Protein AF-A0A2S5DM74-F1 (afdb_monomer_lite)

Secondary structure (DSSP, 8-state):
--HHHHHHHHHHHHHHHHHHHHHHHHHHHHHHHHHHHHHHHHHHHHHHHHHHHHHHHHHHHHHHHHHHHH-TT-GGGSHHHHHHHHHHHHHHHHHHTTEEEETTTTEEEE-

Structure (mmCIF, N/CA/C/O backbone):
data_AF-A0A2S5DM74-F1
#
_entry.id   AF-A0A2S5DM74-F1
#
loop_
_atom_site.group_PDB
_atom_site.id
_atom_site.type_symbol
_atom_site.label_atom_id
_atom_site.label_alt_id
_atom_site.label_comp_id
_atom_site.label_asym_id
_atom_site.label_entity_id
_atom_site.label_seq_id
_atom_site.pdbx_PDB_ins_code
_atom_site.Cartn_x
_atom_site.Cartn_y
_atom_site.Cartn_z
_atom_site.occupancy
_atom_site.B_iso_or_equiv
_atom_site.auth_seq_id
_atom_site.auth_comp_id
_atom_site.auth_asym_id
_atom_site.auth_atom_id
_atom_site.pdbx_PDB_model_num
ATOM 1 N N . MET A 1 1 ? 33.681 12.311 -60.791 1.00 58.72 1 MET A N 1
ATOM 2 C CA . MET A 1 1 ? 33.381 11.367 -59.692 1.00 58.72 1 MET A CA 1
ATOM 3 C C . MET A 1 1 ? 33.250 9.986 -60.317 1.00 58.72 1 MET A C 1
ATOM 5 O O . MET A 1 1 ? 32.510 9.880 -61.288 1.00 58.72 1 MET A O 1
ATOM 9 N N . SER A 1 2 ? 34.029 8.990 -59.885 1.00 83.75 2 SER A N 1
ATOM 10 C CA . SER A 1 2 ? 34.041 7.665 -60.529 1.00 83.75 2 SER A CA 1
ATOM 11 C C . SER A 1 2 ? 32.872 6.799 -60.048 1.00 83.75 2 SER A C 1
ATOM 13 O O . SER A 1 2 ? 32.456 6.903 -58.895 1.00 83.75 2 SER A O 1
ATOM 15 N N . THR A 1 3 ? 32.370 5.895 -60.894 1.00 83.31 3 THR A N 1
ATOM 16 C CA . THR A 1 3 ? 31.359 4.884 -60.524 1.00 83.31 3 THR A CA 1
ATOM 17 C C . THR A 1 3 ? 31.802 4.042 -59.320 1.00 83.31 3 THR A C 1
ATOM 19 O O . THR A 1 3 ? 30.980 3.651 -58.494 1.00 83.31 3 THR A O 1
ATOM 22 N N . LEU A 1 4 ? 33.112 3.819 -59.166 1.00 82.44 4 LEU A N 1
ATOM 23 C CA . LEU A 1 4 ? 33.691 3.129 -58.008 1.00 82.44 4 LEU A CA 1
ATOM 24 C C . LEU A 1 4 ? 33.560 3.931 -56.704 1.00 82.44 4 LEU A C 1
ATOM 26 O O . LEU A 1 4 ? 33.305 3.342 -55.654 1.00 82.44 4 LEU A O 1
ATOM 30 N N . ASP A 1 5 ? 33.678 5.261 -56.763 1.00 81.00 5 ASP A N 1
ATOM 31 C CA . ASP A 1 5 ? 33.513 6.127 -55.588 1.00 81.00 5 ASP A CA 1
ATOM 32 C C . ASP A 1 5 ? 32.051 6.147 -55.127 1.00 81.00 5 ASP A C 1
ATOM 34 O O . ASP A 1 5 ? 31.770 6.110 -53.929 1.00 81.00 5 ASP A O 1
ATOM 38 N N . PHE A 1 6 ? 31.114 6.140 -56.080 1.00 80.00 6 PHE A N 1
ATOM 39 C CA . PHE A 1 6 ? 29.680 6.077 -55.802 1.00 80.00 6 PHE A CA 1
ATOM 40 C C . PHE A 1 6 ? 29.278 4.757 -55.124 1.00 80.00 6 PHE A C 1
ATOM 42 O O . PHE A 1 6 ? 28.602 4.770 -54.094 1.00 80.00 6 PHE A O 1
ATOM 49 N N . LEU A 1 7 ? 29.742 3.618 -55.652 1.00 83.38 7 LEU A N 1
ATOM 50 C CA . LEU A 1 7 ? 29.468 2.296 -55.073 1.00 83.38 7 LEU A CA 1
ATOM 51 C C . LEU A 1 7 ? 30.069 2.149 -53.668 1.00 83.38 7 LEU A C 1
ATOM 53 O O . LEU A 1 7 ? 29.412 1.635 -52.760 1.00 83.38 7 LEU A O 1
ATOM 57 N N . ARG A 1 8 ? 31.288 2.661 -53.461 1.00 82.44 8 ARG A N 1
ATOM 58 C CA . ARG A 1 8 ? 31.930 2.682 -52.142 1.00 82.44 8 ARG A CA 1
ATOM 59 C C . ARG A 1 8 ? 31.157 3.564 -51.155 1.00 82.44 8 ARG A C 1
ATOM 61 O O . ARG A 1 8 ? 30.939 3.150 -50.019 1.00 82.44 8 ARG A O 1
ATOM 68 N N . GLY A 1 9 ? 30.692 4.739 -51.584 1.00 78.44 9 GLY A N 1
ATOM 69 C CA . GLY A 1 9 ? 29.853 5.623 -50.769 1.00 78.44 9 GLY A CA 1
ATOM 70 C C . GLY A 1 9 ? 28.530 4.973 -50.347 1.00 78.44 9 GLY A C 1
ATOM 71 O O . GLY A 1 9 ? 28.151 5.058 -49.179 1.00 78.44 9 GLY A O 1
ATOM 72 N N . GLN A 1 10 ? 27.864 4.252 -51.257 1.00 84.31 10 GLN A N 1
ATOM 73 C CA . GLN A 1 10 ? 26.648 3.492 -50.939 1.00 84.31 10 GLN A CA 1
ATOM 74 C C . GLN A 1 10 ? 26.896 2.380 -49.914 1.00 84.31 10 GLN A C 1
ATOM 76 O O . GLN A 1 10 ? 26.123 2.246 -48.967 1.00 84.31 10 GLN A O 1
ATOM 81 N N . GLN A 1 11 ? 27.973 1.603 -50.063 1.00 81.38 11 GLN A N 1
ATOM 82 C CA . GLN A 1 11 ? 28.306 0.529 -49.119 1.00 81.38 11 GLN A CA 1
ATOM 83 C C . GLN A 1 11 ? 28.599 1.064 -47.711 1.00 81.38 11 GLN A C 1
ATOM 85 O O . GLN A 1 11 ? 28.111 0.510 -46.727 1.00 81.38 11 GLN A O 1
ATOM 90 N N . VAL A 1 12 ? 29.333 2.175 -47.605 1.00 81.94 12 VAL A N 1
ATOM 91 C CA . VAL A 1 12 ? 29.609 2.840 -46.319 1.00 81.94 12 VAL A CA 1
ATOM 92 C C . VAL A 1 12 ? 28.323 3.414 -45.702 1.00 81.94 12 VAL A C 1
ATOM 94 O O . VAL A 1 12 ? 28.092 3.282 -44.496 1.00 81.94 12 VAL A O 1
ATOM 97 N N . GLY A 1 13 ? 27.435 3.988 -46.520 1.00 77.31 13 GLY A N 1
ATOM 98 C CA . GLY A 1 13 ? 26.118 4.460 -46.082 1.00 77.31 13 GLY A CA 1
ATOM 99 C C . GLY A 1 13 ? 25.219 3.330 -45.561 1.00 77.31 13 GLY A C 1
ATOM 100 O O . GLY A 1 13 ? 24.631 3.447 -44.489 1.00 77.31 13 GLY A O 1
ATOM 101 N N . ALA A 1 14 ? 25.165 2.195 -46.259 1.00 80.38 14 ALA A N 1
ATOM 102 C CA . ALA A 1 14 ? 24.381 1.032 -45.841 1.00 80.38 14 ALA A CA 1
ATOM 103 C C . ALA A 1 14 ? 24.931 0.383 -44.558 1.00 80.38 14 ALA A C 1
ATOM 105 O O . ALA A 1 14 ? 24.165 0.039 -43.652 1.00 80.38 14 ALA A O 1
ATOM 106 N N . ALA A 1 15 ? 26.257 0.264 -44.439 1.00 79.88 15 ALA A N 1
ATOM 107 C CA . ALA A 1 15 ? 26.906 -0.256 -43.238 1.00 79.88 15 ALA A CA 1
ATOM 108 C C . ALA A 1 15 ? 26.642 0.639 -42.016 1.00 79.88 15 ALA A C 1
ATOM 110 O O . ALA A 1 15 ? 26.277 0.139 -40.951 1.00 79.88 15 ALA A O 1
ATOM 111 N N . SER A 1 16 ? 26.748 1.962 -42.175 1.00 80.94 16 SER A N 1
ATOM 112 C CA . SER A 1 16 ? 26.474 2.914 -41.090 1.00 80.94 16 SER A CA 1
ATOM 113 C C . SER A 1 16 ? 24.992 2.950 -40.692 1.00 80.94 16 SER A C 1
ATOM 115 O O . SER A 1 16 ? 24.684 2.974 -39.499 1.00 80.94 16 SER A O 1
ATOM 117 N N . ALA A 1 17 ? 24.063 2.852 -41.650 1.00 82.56 17 ALA A N 1
ATOM 118 C CA . ALA A 1 17 ? 22.631 2.741 -41.369 1.00 82.56 17 ALA A CA 1
ATOM 119 C C . ALA A 1 17 ? 22.287 1.459 -40.588 1.00 82.56 17 ALA A C 1
ATOM 121 O O . ALA A 1 17 ? 21.533 1.511 -39.612 1.00 82.56 17 ALA A O 1
ATOM 122 N N . THR A 1 18 ? 22.885 0.327 -40.971 1.00 84.69 18 THR A N 1
ATOM 123 C CA . THR A 1 18 ? 22.690 -0.970 -40.301 1.00 84.69 18 THR A CA 1
ATOM 124 C C . THR A 1 18 ? 23.287 -0.960 -38.893 1.00 84.69 18 THR A C 1
ATOM 126 O O . THR A 1 18 ? 22.631 -1.382 -37.940 1.00 84.69 18 THR A O 1
ATOM 129 N N . ALA A 1 19 ? 24.489 -0.402 -38.727 1.00 83.25 19 ALA A N 1
ATOM 130 C CA . ALA A 1 19 ? 25.116 -0.227 -37.419 1.00 83.25 19 ALA A CA 1
ATOM 131 C C . ALA A 1 19 ? 24.280 0.685 -36.503 1.00 83.25 19 ALA A C 1
ATOM 133 O O . ALA A 1 19 ? 24.040 0.344 -35.345 1.00 83.25 19 ALA A O 1
ATOM 134 N N . GLY A 1 20 ? 23.760 1.799 -37.029 1.00 85.62 20 GLY A N 1
ATOM 135 C CA . GLY A 1 20 ? 22.865 2.690 -36.289 1.00 85.62 20 GLY A CA 1
ATOM 136 C C . GLY A 1 20 ? 21.541 2.023 -35.898 1.00 85.62 20 GLY A C 1
ATOM 137 O O . GLY A 1 20 ? 21.037 2.249 -34.798 1.00 85.62 20 GLY A O 1
ATOM 138 N N . ALA A 1 21 ? 20.983 1.166 -36.758 1.00 87.62 21 ALA A N 1
ATOM 139 C CA . ALA A 1 21 ? 19.802 0.367 -36.429 1.00 87.62 21 ALA A CA 1
ATOM 140 C C . ALA A 1 21 ? 20.098 -0.664 -35.327 1.00 87.62 21 ALA A C 1
ATOM 142 O O . ALA A 1 21 ? 19.328 -0.763 -34.372 1.00 87.62 21 ALA A O 1
ATOM 143 N N . GLY A 1 22 ? 21.239 -1.357 -35.403 1.00 90.62 22 GLY A N 1
ATOM 144 C CA . GLY A 1 22 ? 21.687 -2.301 -34.376 1.00 90.62 22 GLY A CA 1
ATOM 145 C C . GLY A 1 22 ? 21.908 -1.639 -33.014 1.00 90.62 22 GLY A C 1
ATOM 146 O O . GLY A 1 22 ? 21.468 -2.164 -31.993 1.00 90.62 22 GLY A O 1
ATOM 147 N N . GLN A 1 23 ? 22.506 -0.445 -32.986 1.00 92.56 23 GLN A N 1
ATOM 148 C CA . GLN A 1 23 ? 22.677 0.333 -31.754 1.00 92.56 23 GLN A CA 1
ATOM 149 C C . GLN A 1 23 ? 21.338 0.747 -31.137 1.00 92.56 23 GLN A C 1
ATOM 151 O O . GLN A 1 23 ? 21.150 0.598 -29.930 1.00 92.56 23 GLN A O 1
ATOM 156 N N . ARG A 1 24 ? 20.385 1.220 -31.951 1.00 93.44 24 ARG A N 1
ATOM 157 C CA . ARG A 1 24 ? 19.036 1.565 -31.472 1.00 93.44 24 ARG A CA 1
ATOM 158 C C . ARG A 1 24 ? 18.290 0.341 -30.948 1.00 93.44 24 ARG A C 1
ATOM 160 O O . ARG A 1 24 ? 17.683 0.426 -29.885 1.00 93.44 24 ARG A O 1
ATOM 167 N N . ALA A 1 25 ? 18.363 -0.789 -31.648 1.00 93.75 25 ALA A N 1
ATOM 168 C CA . ALA A 1 25 ? 17.755 -2.040 -31.201 1.00 93.75 25 ALA A CA 1
ATOM 169 C C . ALA A 1 25 ? 18.357 -2.514 -29.867 1.00 93.75 25 ALA A C 1
ATOM 171 O O . ALA A 1 25 ? 17.621 -2.855 -28.945 1.00 93.75 25 ALA A O 1
ATOM 172 N N . ALA A 1 26 ? 19.685 -2.457 -29.725 1.00 94.81 26 ALA A N 1
ATOM 173 C CA . ALA A 1 26 ? 20.365 -2.793 -28.477 1.00 94.81 26 ALA A CA 1
ATOM 174 C C . ALA A 1 26 ? 19.986 -1.843 -27.329 1.00 94.81 26 ALA A C 1
ATOM 176 O O . ALA A 1 2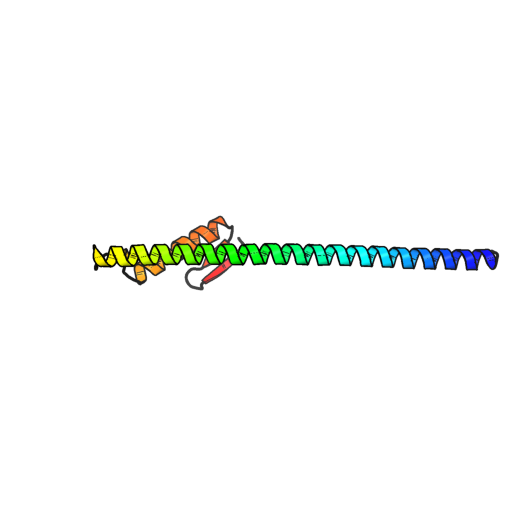6 ? 19.798 -2.297 -26.203 1.00 94.81 26 ALA A O 1
ATOM 177 N N . HIS A 1 27 ? 19.849 -0.542 -27.600 1.00 96.00 27 HIS A N 1
ATOM 178 C CA . HIS A 1 27 ? 19.393 0.432 -26.609 1.00 96.00 27 HIS A CA 1
ATOM 179 C C . HIS A 1 27 ? 17.969 0.128 -26.135 1.00 96.00 27 HIS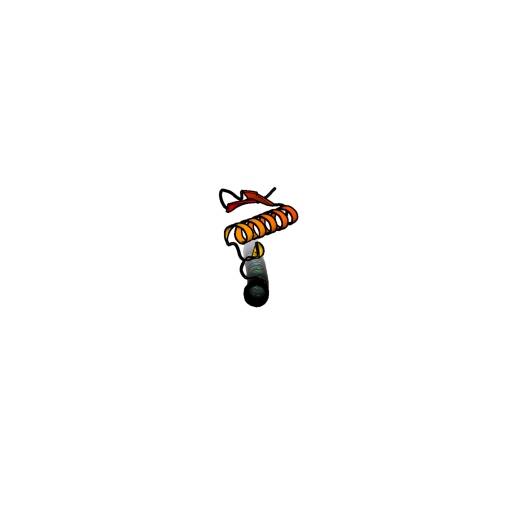 A C 1
ATOM 181 O O . HIS A 1 27 ? 17.731 0.058 -24.932 1.00 96.00 27 HIS A O 1
ATOM 187 N N . TRP A 1 28 ? 17.035 -0.101 -27.063 1.00 96.31 28 TRP A N 1
ATOM 188 C CA . TRP A 1 28 ? 15.655 -0.450 -26.722 1.00 96.31 28 TRP A CA 1
ATOM 189 C C . TRP A 1 28 ? 15.562 -1.743 -25.926 1.00 96.31 28 TRP A C 1
ATOM 191 O O . TRP A 1 28 ? 14.845 -1.771 -24.933 1.00 96.31 28 TRP A O 1
ATOM 201 N N . LYS A 1 29 ? 16.335 -2.766 -26.307 1.00 96.69 29 LYS A N 1
ATOM 202 C CA . LYS A 1 29 ? 16.405 -4.025 -25.564 1.00 96.69 29 LYS A CA 1
ATOM 203 C C . LYS A 1 29 ? 16.871 -3.809 -24.121 1.00 96.69 29 LYS A C 1
ATOM 205 O O . LYS A 1 29 ? 16.191 -4.228 -23.194 1.00 96.69 29 LYS A O 1
ATOM 210 N N . ARG A 1 30 ? 17.977 -3.086 -23.911 1.00 97.19 30 ARG A N 1
ATOM 211 C CA . ARG A 1 30 ? 18.459 -2.778 -22.550 1.00 97.19 30 ARG A CA 1
ATOM 212 C C . ARG A 1 30 ? 17.450 -1.958 -21.753 1.00 97.19 30 ARG A C 1
ATOM 214 O O . ARG A 1 30 ? 17.319 -2.136 -20.548 1.00 97.19 30 ARG A O 1
ATOM 221 N N . TYR A 1 31 ? 16.763 -1.029 -22.414 1.00 95.75 31 TYR A N 1
ATOM 222 C CA . TYR A 1 31 ? 15.749 -0.209 -21.769 1.00 95.75 31 TYR A CA 1
ATOM 223 C C . TYR A 1 31 ? 14.541 -1.045 -21.333 1.00 95.75 31 TYR A C 1
ATOM 225 O O . TYR A 1 31 ? 14.101 -0.898 -20.196 1.00 95.75 31 TYR A O 1
ATOM 233 N N . SER A 1 32 ? 14.040 -1.946 -22.186 1.00 96.81 32 SER A N 1
ATOM 234 C CA . SER A 1 32 ? 12.927 -2.834 -21.833 1.00 96.81 32 SER A CA 1
ATOM 235 C C . SER A 1 32 ? 13.305 -3.804 -20.718 1.00 96.81 32 SER A C 1
ATOM 237 O O . SER A 1 32 ? 12.553 -3.917 -19.759 1.00 96.81 32 SER A O 1
ATOM 239 N N . GLU A 1 33 ? 14.492 -4.414 -20.783 1.00 97.75 33 GLU A N 1
ATOM 240 C CA . GLU A 1 33 ? 15.019 -5.278 -19.712 1.00 97.75 33 GLU A CA 1
ATOM 241 C C . GLU A 1 33 ? 15.142 -4.505 -18.386 1.00 97.75 33 GLU A C 1
ATOM 243 O O . GLU A 1 33 ? 14.789 -4.999 -17.319 1.00 97.75 33 GLU A O 1
ATOM 248 N N . GLY A 1 34 ? 15.587 -3.245 -18.445 1.00 97.75 34 GLY A N 1
ATOM 249 C CA . GLY A 1 34 ? 15.665 -2.379 -17.270 1.00 97.75 34 GLY A CA 1
ATOM 250 C C . GLY A 1 34 ? 14.300 -1.968 -16.706 1.00 97.75 34 GLY A C 1
ATOM 251 O O . GLY A 1 34 ? 14.193 -1.724 -15.504 1.00 97.75 34 GLY A O 1
ATOM 252 N N . LEU A 1 35 ? 13.263 -1.860 -17.540 1.00 97.50 35 LEU A N 1
ATOM 253 C CA . LEU A 1 35 ? 11.891 -1.626 -17.082 1.00 97.50 35 LEU A CA 1
ATOM 254 C C . LEU A 1 35 ? 11.286 -2.883 -16.457 1.00 97.50 35 LEU A C 1
ATOM 256 O O . LEU A 1 35 ? 10.646 -2.770 -15.416 1.00 97.50 35 LEU A O 1
ATOM 260 N N . GLU A 1 36 ? 11.519 -4.050 -17.055 1.00 97.12 36 GLU A N 1
ATOM 261 C CA . GLU A 1 36 ? 11.079 -5.350 -16.540 1.00 97.12 36 GLU A CA 1
ATOM 262 C C . GLU A 1 36 ? 11.658 -5.603 -15.145 1.00 97.12 36 GLU A C 1
ATOM 264 O O . GLU A 1 36 ? 10.903 -5.763 -14.192 1.00 97.12 36 GLU A O 1
ATOM 269 N N . ALA A 1 37 ? 12.973 -5.440 -14.969 1.00 96.69 37 ALA A N 1
ATOM 270 C CA . ALA A 1 37 ? 13.612 -5.596 -13.661 1.00 96.69 37 ALA A CA 1
ATOM 271 C C . ALA A 1 37 ? 13.060 -4.632 -12.590 1.00 96.69 37 ALA A C 1
ATOM 273 O O . ALA A 1 37 ? 12.912 -4.998 -11.424 1.00 96.69 37 ALA A O 1
ATOM 274 N N . LYS A 1 38 ? 12.734 -3.386 -12.967 1.00 97.19 38 LYS A N 1
ATOM 275 C CA . LYS A 1 38 ? 12.106 -2.420 -12.046 1.00 97.19 38 LYS A CA 1
ATOM 276 C C . LYS A 1 38 ? 10.675 -2.814 -11.693 1.00 97.19 38 LYS A C 1
ATOM 278 O O . LYS A 1 38 ? 10.252 -2.571 -10.564 1.00 97.19 38 LYS A O 1
ATOM 283 N N . LEU A 1 39 ? 9.933 -3.372 -12.648 1.00 96.69 39 LEU A N 1
ATOM 284 C CA . LEU A 1 39 ? 8.577 -3.860 -12.425 1.00 96.69 39 LEU A CA 1
ATOM 285 C C . LEU A 1 39 ? 8.582 -5.068 -11.489 1.00 96.69 39 LEU A C 1
ATOM 287 O O . LEU A 1 39 ? 7.780 -5.098 -10.558 1.00 96.69 39 LEU A O 1
ATOM 291 N N . ASP A 1 40 ? 9.502 -6.007 -11.689 1.00 96.69 40 ASP A N 1
ATOM 292 C CA . ASP A 1 40 ? 9.660 -7.175 -10.823 1.00 96.69 40 ASP A CA 1
ATOM 293 C C . ASP A 1 40 ? 9.994 -6.742 -9.396 1.00 96.69 40 ASP A C 1
ATOM 295 O O . ASP A 1 40 ? 9.288 -7.101 -8.455 1.00 96.69 40 ASP A O 1
ATOM 299 N N . GLN A 1 41 ? 10.978 -5.853 -9.235 1.00 96.50 41 GLN A N 1
ATOM 300 C CA . GLN A 1 41 ? 11.344 -5.316 -7.925 1.00 96.50 41 GLN A CA 1
ATOM 301 C C . GLN A 1 41 ? 10.177 -4.579 -7.244 1.00 96.50 41 GLN A C 1
ATOM 303 O O . GLN A 1 41 ? 9.953 -4.732 -6.041 1.00 96.50 41 GLN A O 1
ATOM 308 N N . ALA A 1 42 ? 9.420 -3.769 -7.992 1.00 96.31 42 ALA A N 1
ATOM 309 C CA . ALA A 1 42 ? 8.241 -3.087 -7.461 1.00 96.31 42 ALA A CA 1
ATOM 310 C C . ALA A 1 42 ? 7.142 -4.082 -7.054 1.00 96.31 42 ALA A C 1
ATOM 312 O O . ALA A 1 42 ? 6.490 -3.892 -6.024 1.00 96.31 42 ALA A O 1
ATOM 313 N N . SER A 1 43 ? 6.969 -5.155 -7.827 1.00 95.06 43 SER A N 1
ATOM 314 C CA . SER A 1 43 ? 5.991 -6.213 -7.564 1.00 95.06 43 SER A CA 1
ATOM 315 C C . SER A 1 43 ? 6.352 -7.009 -6.310 1.00 95.06 43 SER A C 1
ATOM 317 O O . SER A 1 43 ? 5.503 -7.201 -5.440 1.00 95.06 43 SER A O 1
ATOM 319 N N . GLU A 1 44 ? 7.617 -7.399 -6.155 1.00 95.94 44 GLU A N 1
ATOM 320 C CA . GLU A 1 44 ? 8.128 -8.039 -4.937 1.00 95.94 44 GLU A CA 1
ATOM 321 C C . GLU A 1 44 ? 7.948 -7.137 -3.711 1.00 95.94 44 GLU A C 1
ATOM 323 O O . GLU A 1 44 ? 7.457 -7.582 -2.669 1.00 95.94 44 GLU A O 1
ATOM 328 N N . GLY A 1 45 ? 8.269 -5.845 -3.849 1.00 96.00 45 GLY A N 1
ATOM 329 C CA . GLY A 1 45 ? 8.044 -4.849 -2.804 1.00 96.00 45 GLY A CA 1
ATOM 330 C C . GLY A 1 45 ? 6.573 -4.764 -2.389 1.00 96.00 45 GLY A C 1
ATOM 331 O O . GLY A 1 45 ? 6.265 -4.770 -1.197 1.00 96.00 45 GLY A O 1
ATOM 332 N N . GLN A 1 46 ? 5.653 -4.766 -3.357 1.00 95.56 46 GLN A N 1
ATOM 333 C CA . GLN A 1 46 ? 4.216 -4.754 -3.087 1.00 95.56 46 GLN A CA 1
ATOM 334 C C . GLN A 1 46 ? 3.755 -6.026 -2.360 1.00 95.56 46 GLN A C 1
ATOM 336 O O . GLN A 1 46 ? 2.974 -5.937 -1.410 1.00 95.56 46 GLN A O 1
ATOM 341 N N . VAL A 1 47 ? 4.250 -7.204 -2.757 1.00 96.50 47 VAL A N 1
ATOM 342 C CA . VAL A 1 47 ? 3.955 -8.473 -2.068 1.00 96.50 47 VAL A CA 1
ATOM 343 C C . VAL A 1 47 ? 4.428 -8.419 -0.616 1.00 96.50 47 VAL A C 1
ATOM 345 O O . VAL A 1 47 ? 3.668 -8.765 0.290 1.00 96.50 47 VAL A O 1
ATOM 348 N N . PHE A 1 48 ? 5.645 -7.930 -0.376 1.00 96.69 48 PHE A N 1
ATOM 349 C CA . PHE A 1 48 ? 6.186 -7.796 0.973 1.00 96.69 48 PHE A CA 1
ATOM 350 C C . PHE A 1 48 ? 5.366 -6.821 1.832 1.00 96.69 48 PHE A C 1
ATOM 352 O O . PHE A 1 48 ? 4.979 -7.167 2.949 1.00 96.69 48 PHE A O 1
ATOM 359 N N . THR A 1 49 ? 5.021 -5.638 1.312 1.00 95.12 49 THR A N 1
ATOM 360 C CA . THR A 1 49 ? 4.168 -4.671 2.025 1.00 95.12 49 THR A CA 1
ATOM 361 C C . THR A 1 49 ? 2.784 -5.250 2.340 1.00 95.12 49 THR A C 1
ATOM 363 O O . THR A 1 49 ? 2.280 -5.070 3.450 1.00 95.12 49 THR A O 1
ATOM 366 N N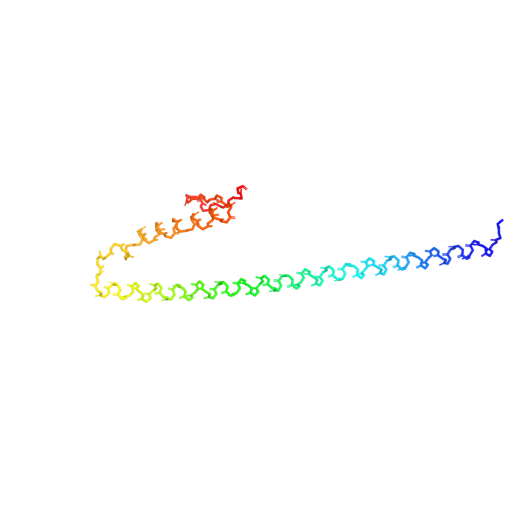 . ASN A 1 50 ? 2.183 -6.006 1.416 1.00 95.50 50 ASN A N 1
ATOM 367 C CA . ASN A 1 50 ? 0.905 -6.682 1.655 1.00 95.50 50 ASN A CA 1
ATOM 368 C C . ASN A 1 50 ? 1.012 -7.749 2.759 1.00 95.50 50 ASN A C 1
ATOM 370 O O . ASN A 1 50 ? 0.111 -7.871 3.596 1.00 95.50 50 ASN A O 1
ATOM 374 N N . ALA A 1 51 ? 2.114 -8.504 2.796 1.00 96.75 51 ALA A N 1
ATOM 375 C CA . ALA A 1 51 ? 2.377 -9.476 3.854 1.00 96.75 51 ALA A CA 1
ATOM 376 C C . ALA A 1 51 ? 2.554 -8.790 5.221 1.00 96.75 51 ALA A C 1
ATOM 378 O O . ALA A 1 51 ? 1.976 -9.239 6.212 1.00 96.75 51 ALA A O 1
ATOM 379 N N . GLN A 1 52 ? 3.274 -7.662 5.275 1.00 97.06 52 GLN A N 1
ATOM 380 C CA . GLN A 1 52 ? 3.412 -6.859 6.495 1.00 97.06 52 GLN A CA 1
ATOM 381 C C . GLN A 1 52 ? 2.062 -6.335 6.996 1.00 97.06 52 GLN A C 1
ATOM 383 O O . GLN A 1 52 ? 1.766 -6.454 8.186 1.00 97.06 52 GLN A O 1
ATOM 388 N N . LEU A 1 53 ? 1.221 -5.807 6.099 1.00 93.75 53 LEU A N 1
ATOM 389 C CA . LEU A 1 53 ? -0.126 -5.354 6.447 1.00 93.75 53 LEU A CA 1
ATOM 390 C C . LEU A 1 53 ? -0.976 -6.505 7.000 1.00 93.75 53 LEU A C 1
ATOM 392 O O . LEU A 1 53 ? -1.631 -6.348 8.029 1.00 93.75 53 LEU A O 1
ATOM 396 N N . SER A 1 54 ? -0.914 -7.677 6.365 1.00 96.44 54 SER A N 1
ATOM 397 C CA . SER A 1 54 ? -1.626 -8.877 6.824 1.00 96.44 54 SER A CA 1
ATOM 398 C C . SER A 1 54 ? -1.185 -9.299 8.231 1.00 96.44 54 SER A C 1
ATOM 400 O O . SER A 1 54 ? -2.024 -9.585 9.085 1.00 96.44 54 SER A O 1
ATOM 402 N N . GLY A 1 55 ? 0.123 -9.269 8.510 1.00 97.81 55 GLY A N 1
ATOM 403 C CA . GLY A 1 55 ? 0.666 -9.533 9.845 1.00 97.81 55 GLY A CA 1
ATOM 404 C C . GLY A 1 55 ? 0.205 -8.512 10.891 1.00 97.81 55 GLY A C 1
ATOM 405 O O . GLY A 1 55 ? -0.218 -8.892 11.984 1.00 97.81 55 GLY A O 1
ATOM 406 N N . ALA A 1 56 ? 0.209 -7.220 10.549 1.00 95.75 56 ALA A N 1
ATOM 407 C CA . ALA A 1 56 ? -0.293 -6.164 11.428 1.00 95.75 56 ALA A CA 1
ATOM 408 C C . ALA A 1 56 ? -1.791 -6.336 11.736 1.00 95.75 56 ALA A C 1
ATOM 410 O O . ALA A 1 56 ? -2.202 -6.202 12.888 1.00 95.75 56 ALA A O 1
ATOM 411 N N . MET A 1 57 ? -2.605 -6.703 10.741 1.00 95.19 57 MET A N 1
ATOM 412 C CA . MET A 1 57 ? -4.029 -6.997 10.938 1.00 95.19 57 MET A CA 1
ATOM 413 C C . MET A 1 57 ? -4.250 -8.205 11.855 1.00 95.19 57 MET A C 1
ATOM 415 O O . MET A 1 57 ? -5.136 -8.163 12.710 1.00 95.19 57 MET A O 1
ATOM 419 N N . ALA A 1 58 ? -3.437 -9.259 11.728 1.00 97.69 58 ALA A N 1
ATOM 420 C CA . ALA A 1 58 ? -3.500 -10.414 12.623 1.00 97.69 58 ALA A CA 1
ATOM 421 C C . ALA A 1 58 ? -3.186 -10.028 14.080 1.00 97.69 58 ALA A C 1
ATOM 423 O O . ALA A 1 58 ? -3.902 -10.444 14.993 1.00 97.69 58 ALA A O 1
ATOM 424 N N . LEU A 1 59 ? -2.176 -9.177 14.299 1.00 97.44 59 LEU A N 1
ATOM 425 C CA . LEU A 1 59 ? -1.851 -8.646 15.626 1.00 97.44 59 LEU A CA 1
ATOM 426 C C . LEU A 1 59 ? -2.992 -7.790 16.194 1.00 97.44 59 LEU A C 1
ATOM 428 O O . LEU A 1 59 ? -3.406 -8.006 17.330 1.00 97.44 59 LEU A O 1
ATOM 432 N N . VAL A 1 60 ? -3.534 -6.853 15.409 1.00 94.62 60 VAL A N 1
ATOM 433 C CA . VAL A 1 60 ? -4.672 -6.012 15.826 1.00 94.62 60 VAL A CA 1
ATOM 434 C C . VAL A 1 60 ? -5.876 -6.873 16.194 1.00 94.62 60 VAL A C 1
ATOM 436 O O . VAL A 1 60 ? -6.530 -6.610 17.201 1.00 94.62 60 VAL A O 1
ATOM 439 N N . LYS A 1 61 ? -6.144 -7.937 15.429 1.00 94.94 61 LYS A N 1
ATOM 440 C CA . LYS A 1 61 ? -7.207 -8.888 15.749 1.00 94.94 61 LYS A CA 1
ATOM 441 C C . LYS A 1 61 ? -6.966 -9.582 17.090 1.00 94.94 61 LYS A C 1
ATOM 443 O O . LYS A 1 61 ? -7.874 -9.599 17.914 1.00 94.94 61 LYS A O 1
ATOM 448 N N . ALA A 1 62 ? -5.765 -10.109 17.325 1.00 97.69 62 ALA A N 1
ATOM 449 C CA . ALA A 1 62 ? -5.428 -10.766 18.589 1.00 97.69 62 ALA A CA 1
ATOM 450 C C . ALA A 1 62 ? -5.560 -9.809 19.788 1.00 97.69 62 ALA A C 1
ATOM 452 O O . ALA A 1 62 ? -6.151 -10.169 20.805 1.00 97.69 62 ALA A O 1
ATOM 453 N N . LEU A 1 63 ? -5.085 -8.566 19.645 1.00 96.25 63 LEU A N 1
ATOM 454 C CA . LEU A 1 63 ? -5.234 -7.521 20.661 1.00 96.25 63 LEU A CA 1
ATOM 455 C C . LEU A 1 63 ? -6.703 -7.152 20.898 1.00 96.25 63 LEU A C 1
ATOM 457 O O . LEU A 1 63 ? -7.113 -6.981 22.041 1.00 96.25 63 LEU A O 1
ATOM 461 N N . GLY A 1 64 ? -7.505 -7.046 19.837 1.00 95.81 64 GLY A N 1
ATOM 462 C CA . GLY A 1 64 ? -8.936 -6.765 19.936 1.00 95.81 64 GLY A CA 1
ATOM 463 C C . GLY A 1 64 ? -9.716 -7.896 20.607 1.00 95.81 64 GLY A C 1
ATOM 464 O O . GLY A 1 64 ? -10.617 -7.634 21.402 1.00 95.81 64 GLY A O 1
ATOM 465 N N . ASP A 1 65 ? -9.360 -9.149 20.329 1.00 96.81 65 ASP A N 1
ATOM 466 C CA . ASP A 1 65 ? -9.977 -10.318 20.957 1.00 96.81 65 ASP A CA 1
ATOM 467 C C . ASP A 1 65 ? -9.634 -10.383 22.458 1.00 96.81 65 ASP A C 1
ATOM 469 O O . ASP A 1 65 ? -10.528 -10.590 23.283 1.00 96.81 65 ASP A O 1
ATOM 473 N N . GLU A 1 66 ? -8.386 -10.090 22.833 1.00 97.81 66 GLU A N 1
ATOM 474 C CA . GLU A 1 66 ? -7.973 -9.989 24.239 1.00 97.81 66 GLU A CA 1
ATOM 475 C C . GLU A 1 66 ? -8.618 -8.789 24.954 1.00 97.81 66 GLU A C 1
ATOM 477 O O . GLU A 1 66 ? -9.105 -8.912 26.080 1.00 97.81 66 GLU A O 1
ATOM 482 N N . LEU A 1 67 ? -8.718 -7.634 24.288 1.00 97.25 67 LEU A N 1
ATOM 483 C CA . LEU A 1 67 ? -9.407 -6.464 24.831 1.00 97.25 67 LEU A CA 1
ATOM 484 C C . LEU A 1 67 ? -10.892 -6.750 25.065 1.00 97.25 67 LEU A C 1
ATOM 486 O O . LEU A 1 67 ? -11.429 -6.352 26.093 1.00 97.25 67 LEU A O 1
ATOM 490 N N . ARG A 1 68 ? -11.550 -7.481 24.159 1.00 96.56 68 ARG A N 1
ATOM 491 C CA . ARG A 1 68 ? -12.947 -7.903 24.328 1.00 96.56 68 ARG A CA 1
ATOM 492 C C . ARG A 1 68 ? -13.124 -8.830 25.526 1.00 96.56 68 ARG A C 1
ATOM 494 O O . ARG A 1 68 ? -14.137 -8.733 26.213 1.00 96.56 68 ARG A O 1
ATOM 501 N N . ARG A 1 69 ? -12.137 -9.690 25.798 1.00 97.12 69 ARG A N 1
ATOM 502 C CA . ARG A 1 69 ? -12.117 -10.572 26.973 1.00 97.12 69 ARG A CA 1
ATOM 503 C C . ARG A 1 69 ? -11.971 -9.791 28.283 1.00 97.12 69 ARG A C 1
ATOM 505 O O . ARG A 1 69 ? -12.632 -10.127 29.259 1.00 97.12 69 ARG A O 1
ATOM 512 N N . LEU A 1 70 ? -11.109 -8.771 28.309 1.00 97.94 70 LEU A N 1
ATOM 513 C CA . LEU A 1 70 ? -10.797 -7.990 29.515 1.00 97.94 70 LEU A CA 1
ATOM 514 C C . LEU A 1 70 ? -11.773 -6.829 29.771 1.00 97.94 70 LEU A C 1
ATOM 516 O O . LEU A 1 70 ? -12.054 -6.494 30.919 1.00 97.94 70 LEU A O 1
ATOM 520 N N . SER A 1 71 ? -12.264 -6.185 28.713 1.00 96.94 71 SER A N 1
ATOM 521 C CA . SER A 1 71 ? -13.097 -4.981 28.764 1.00 96.94 71 SER A CA 1
ATOM 522 C C . SER A 1 71 ? -14.055 -4.940 27.559 1.00 96.94 71 SER A C 1
ATOM 524 O O . SER A 1 71 ? -13.805 -4.242 26.574 1.00 96.94 71 SER A O 1
ATOM 526 N N . PRO A 1 72 ? -15.181 -5.675 27.612 1.00 94.00 72 PRO A N 1
ATOM 527 C CA . PRO A 1 72 ? -16.081 -5.845 26.466 1.00 94.00 72 PRO A CA 1
ATOM 528 C C . PRO A 1 72 ? -16.772 -4.551 26.009 1.00 94.00 72 PRO A C 1
ATOM 530 O O . PRO A 1 72 ? -17.235 -4.478 24.875 1.00 94.00 72 PRO A O 1
ATOM 533 N N . HIS A 1 73 ? -16.828 -3.529 26.866 1.00 94.69 73 HIS A N 1
ATOM 534 C CA . HIS A 1 73 ? -17.422 -2.220 26.565 1.00 94.69 73 HIS A CA 1
ATOM 535 C C . HIS A 1 73 ? -16.377 -1.144 26.243 1.00 94.69 73 HIS A C 1
ATOM 537 O O . HIS A 1 73 ? -16.684 0.047 26.266 1.00 94.69 73 HIS A O 1
ATOM 543 N N . ASN A 1 74 ? -15.128 -1.537 25.983 1.00 95.62 74 ASN A N 1
ATOM 544 C CA . ASN A 1 74 ? -14.086 -0.587 25.630 1.00 95.62 74 ASN A CA 1
ATOM 545 C C . ASN A 1 74 ? -14.418 0.124 24.307 1.00 95.62 74 ASN A C 1
ATOM 547 O O . ASN A 1 74 ? -14.768 -0.521 23.320 1.00 95.62 74 ASN A O 1
ATOM 551 N N . ALA A 1 75 ? -14.246 1.447 24.265 1.00 94.38 75 ALA A N 1
ATOM 552 C CA . ALA A 1 75 ? -14.512 2.256 23.075 1.00 94.38 75 ALA A CA 1
ATOM 553 C C . ALA A 1 75 ? -13.664 1.853 21.853 1.00 94.38 75 ALA A C 1
ATOM 555 O O . ALA A 1 75 ? -14.075 2.080 20.726 1.00 94.38 75 ALA A O 1
ATOM 556 N N . LEU A 1 76 ? -12.503 1.216 22.035 1.00 94.12 76 LEU A N 1
ATOM 557 C CA . LEU A 1 76 ? -11.695 0.703 20.921 1.00 94.12 76 LEU A CA 1
ATOM 558 C C . LEU A 1 76 ? -12.292 -0.550 20.260 1.00 94.12 76 LEU A C 1
ATOM 560 O O . LEU A 1 76 ? -11.791 -0.985 19.230 1.00 94.12 76 LEU A O 1
ATOM 564 N N . LEU A 1 77 ? -13.344 -1.139 20.832 1.00 94.38 77 LEU A N 1
ATOM 565 C CA . LEU A 1 77 ? -14.111 -2.220 20.207 1.00 94.38 77 LEU A CA 1
ATOM 566 C C . LEU A 1 77 ? -15.304 -1.691 19.398 1.00 94.38 77 LEU A C 1
ATOM 568 O O . LEU A 1 77 ? -15.923 -2.463 18.666 1.00 94.38 77 LEU A O 1
ATOM 572 N N . ASP A 1 78 ? -15.626 -0.399 19.525 1.00 95.00 78 ASP A N 1
ATOM 573 C CA . ASP A 1 78 ? -16.692 0.249 18.768 1.00 95.00 78 ASP A CA 1
ATOM 574 C C . ASP A 1 78 ? -16.268 0.447 17.295 1.00 95.00 78 ASP A C 1
ATOM 576 O O . ASP A 1 78 ? -15.242 1.085 17.026 1.00 95.00 78 ASP A O 1
ATOM 580 N N . PRO A 1 79 ? -17.047 -0.059 16.318 1.00 91.94 79 PRO A N 1
ATOM 581 C CA . PRO A 1 79 ? -16.708 0.049 14.901 1.00 91.94 79 PRO A CA 1
ATOM 582 C C . PRO A 1 79 ? -16.524 1.488 14.404 1.00 91.94 79 PRO A C 1
ATOM 584 O O . PRO A 1 79 ? -15.636 1.736 13.588 1.00 91.94 79 PRO A O 1
ATOM 587 N N . ALA A 1 80 ? -17.321 2.445 14.895 1.00 93.56 80 ALA A N 1
ATOM 588 C CA . ALA A 1 80 ? -17.211 3.843 14.472 1.00 93.56 80 ALA A CA 1
ATOM 589 C C . ALA A 1 80 ? -15.907 4.483 14.973 1.00 93.56 80 ALA A C 1
ATOM 591 O O . ALA A 1 80 ? -15.249 5.241 14.256 1.00 93.56 80 ALA A O 1
ATOM 592 N N . THR A 1 81 ? -15.492 4.138 16.192 1.00 94.00 81 THR A N 1
ATOM 593 C CA . THR A 1 81 ? -14.208 4.558 16.756 1.00 94.00 81 THR A CA 1
ATOM 594 C C . THR A 1 81 ? -13.033 3.989 15.961 1.00 94.00 81 THR A C 1
ATOM 596 O O . THR A 1 81 ? -12.107 4.740 15.643 1.00 94.00 8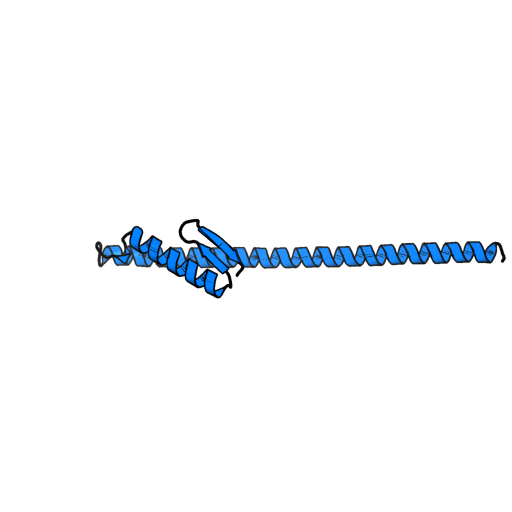1 THR A O 1
ATOM 599 N N . LEU A 1 82 ? -13.087 2.706 15.592 1.00 92.31 82 LEU A N 1
ATOM 600 C CA . LEU A 1 82 ? -12.060 2.054 14.774 1.00 92.31 82 LEU A CA 1
ATOM 601 C C . LEU A 1 82 ? -11.941 2.680 13.375 1.00 92.31 82 LEU A C 1
ATOM 603 O O . LEU A 1 82 ? -10.832 3.027 12.967 1.00 92.31 82 LEU A O 1
ATOM 607 N N . ASP A 1 83 ? -13.061 2.895 12.675 1.00 91.56 83 ASP A N 1
ATOM 608 C CA . ASP A 1 83 ? -13.079 3.540 11.350 1.00 91.56 83 ASP A CA 1
ATOM 609 C C . ASP A 1 83 ? -12.490 4.958 11.409 1.00 91.56 83 ASP A C 1
ATOM 611 O O . ASP A 1 83 ? -11.644 5.328 10.589 1.00 91.56 83 ASP A O 1
ATOM 615 N N . ARG A 1 84 ? -12.842 5.737 12.440 1.00 91.94 84 ARG A N 1
ATOM 616 C CA . ARG A 1 84 ? -12.279 7.077 12.646 1.00 91.94 84 ARG A CA 1
ATOM 617 C C . ARG A 1 84 ? -10.761 7.044 12.838 1.00 91.94 84 ARG A C 1
ATOM 619 O O . ARG A 1 84 ? -10.063 7.831 12.199 1.00 91.94 84 ARG A O 1
ATOM 626 N N . ILE A 1 85 ? -10.251 6.158 13.698 1.00 93.00 85 ILE A N 1
ATOM 627 C CA . ILE A 1 85 ? -8.805 6.017 13.940 1.00 93.00 85 ILE A CA 1
ATOM 628 C C . ILE A 1 85 ? -8.091 5.620 12.643 1.00 93.00 85 ILE A C 1
ATOM 630 O O . ILE A 1 85 ? -7.077 6.223 12.288 1.00 93.00 85 ILE A O 1
ATOM 634 N N . GLN A 1 86 ? -8.646 4.660 11.896 1.00 91.00 86 GLN A N 1
ATOM 635 C CA . GLN A 1 86 ? -8.087 4.217 10.621 1.00 91.00 86 GLN A CA 1
ATOM 636 C C . GLN A 1 86 ? -8.013 5.366 9.607 1.00 91.00 86 GLN A C 1
ATOM 638 O O . GLN A 1 86 ? -6.953 5.607 9.027 1.00 91.00 86 GLN A O 1
ATOM 643 N N . ARG A 1 87 ? -9.103 6.119 9.423 1.00 90.44 87 ARG A N 1
ATOM 644 C CA . ARG A 1 87 ? -9.150 7.260 8.492 1.00 90.44 87 ARG A CA 1
ATOM 645 C C . ARG A 1 87 ? -8.165 8.363 8.867 1.00 90.44 87 ARG A C 1
ATOM 647 O O . ARG A 1 87 ? -7.523 8.924 7.982 1.00 90.44 87 ARG A O 1
ATOM 654 N N . GLN A 1 88 ? -8.019 8.661 10.158 1.00 91.31 88 GLN A N 1
ATOM 655 C CA . GLN A 1 88 ? -7.040 9.638 10.647 1.00 91.31 88 GLN A CA 1
ATOM 656 C C . GLN A 1 88 ? -5.602 9.181 10.378 1.00 91.31 88 GLN A C 1
ATOM 658 O O . GLN A 1 88 ? -4.796 9.966 9.876 1.00 91.31 88 GLN A O 1
ATOM 663 N N . GLY A 1 89 ? -5.296 7.908 10.646 1.00 91.88 89 GLY A N 1
ATOM 664 C CA . GLY A 1 89 ? -3.995 7.317 10.335 1.00 91.88 89 GLY A CA 1
ATOM 665 C C . GLY A 1 89 ? -3.675 7.368 8.839 1.00 91.88 89 GLY A C 1
ATOM 666 O O . GLY A 1 89 ? -2.590 7.804 8.457 1.00 91.88 89 GLY A O 1
ATOM 667 N N . MET A 1 90 ? -4.643 7.014 7.985 1.00 91.88 90 MET A N 1
ATOM 668 C CA . MET A 1 90 ? -4.509 7.117 6.527 1.00 91.88 90 MET A CA 1
ATOM 669 C C . MET A 1 90 ? -4.248 8.556 6.074 1.00 91.88 90 MET A C 1
ATOM 671 O O . MET A 1 90 ? -3.328 8.794 5.294 1.00 91.88 90 MET A O 1
ATOM 675 N N . ALA A 1 91 ? -5.013 9.525 6.585 1.00 90.94 91 ALA A N 1
ATOM 676 C CA . ALA A 1 91 ? -4.841 10.936 6.249 1.00 90.94 91 ALA A CA 1
ATOM 677 C C . ALA A 1 91 ? -3.442 11.455 6.622 1.00 90.94 91 ALA A C 1
ATOM 679 O O . ALA A 1 91 ? -2.814 12.171 5.836 1.00 90.94 91 ALA A O 1
ATOM 680 N N . ALA A 1 92 ? -2.943 11.075 7.802 1.00 92.88 92 ALA A N 1
ATOM 681 C CA . ALA A 1 92 ? -1.616 11.451 8.278 1.00 92.88 92 ALA A CA 1
ATOM 682 C C . ALA A 1 92 ? -0.505 10.833 7.416 1.00 92.88 92 ALA A C 1
ATOM 684 O O . ALA A 1 92 ? 0.386 11.555 6.966 1.00 92.88 92 ALA A O 1
ATOM 685 N N . ALA A 1 93 ? -0.589 9.531 7.124 1.00 93.06 93 ALA A N 1
ATOM 686 C CA . ALA A 1 93 ? 0.386 8.835 6.284 1.00 93.06 93 ALA A CA 1
ATOM 687 C C . ALA A 1 93 ? 0.425 9.407 4.856 1.00 93.06 93 ALA A C 1
ATOM 689 O O . ALA A 1 93 ? 1.498 9.689 4.324 1.00 93.06 93 ALA A O 1
ATOM 690 N N . LEU A 1 94 ? -0.742 9.656 4.251 1.00 94.25 94 LEU A N 1
ATOM 691 C CA . LEU A 1 94 ? -0.839 10.254 2.917 1.00 94.25 94 LEU A CA 1
ATOM 692 C C . LEU A 1 94 ? -0.292 11.683 2.895 1.00 94.25 94 LEU A C 1
ATOM 694 O O . LEU A 1 94 ? 0.435 12.047 1.974 1.00 94.25 94 LEU A O 1
ATOM 698 N N . THR A 1 95 ? -0.562 12.468 3.939 1.00 93.75 95 THR A N 1
ATOM 699 C CA . THR A 1 95 ? -0.001 13.817 4.088 1.00 93.75 95 THR A CA 1
ATOM 700 C C . THR A 1 95 ? 1.524 13.795 4.150 1.00 93.75 95 THR A C 1
ATOM 702 O O . THR A 1 95 ? 2.169 14.579 3.456 1.00 93.75 95 THR A O 1
ATOM 705 N N . GLN A 1 96 ? 2.109 12.884 4.932 1.00 94.38 96 GLN A N 1
ATOM 706 C CA . GLN A 1 96 ? 3.565 12.719 5.024 1.00 94.38 96 GLN A CA 1
ATOM 707 C C . GLN A 1 96 ? 4.186 12.289 3.689 1.00 94.38 96 GLN A C 1
ATOM 709 O O . GLN A 1 96 ? 5.285 12.722 3.356 1.00 94.38 96 GLN A O 1
ATOM 714 N N . ALA A 1 97 ? 3.460 11.499 2.896 1.00 94.88 97 ALA A N 1
ATOM 715 C CA . ALA A 1 97 ? 3.862 11.106 1.549 1.00 94.88 97 ALA A CA 1
ATOM 716 C C . ALA A 1 97 ? 3.645 12.204 0.483 1.00 94.88 97 ALA A C 1
ATOM 718 O O . ALA A 1 97 ? 3.901 11.964 -0.696 1.00 94.88 97 ALA A O 1
ATOM 719 N N . GLY A 1 98 ? 3.181 13.401 0.866 1.00 95.81 98 GLY A N 1
ATOM 720 C CA . GLY A 1 98 ? 2.965 14.520 -0.05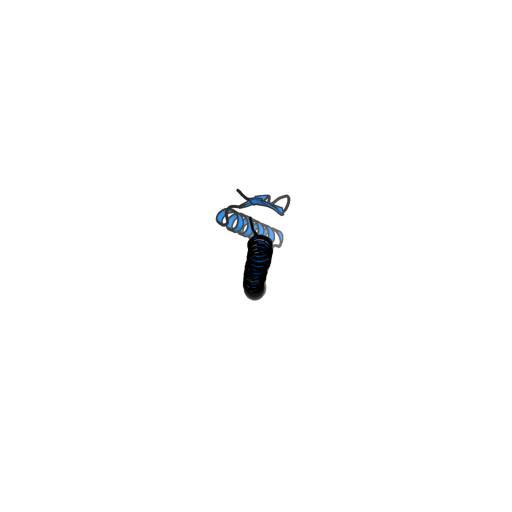6 1.00 95.81 98 GLY A CA 1
ATOM 721 C C . GLY A 1 98 ? 1.635 14.465 -0.811 1.00 95.81 98 GLY A C 1
ATOM 722 O O . GLY A 1 98 ? 1.524 15.013 -1.905 1.00 95.81 98 GLY A O 1
ATOM 723 N N . TYR A 1 99 ? 0.618 13.816 -0.245 1.00 96.00 99 TYR A N 1
ATOM 724 C CA . TYR A 1 99 ? -0.722 13.731 -0.822 1.00 96.00 99 TYR A CA 1
ATOM 725 C C . TYR A 1 99 ? -1.765 14.439 0.049 1.00 96.00 99 TYR A C 1
ATOM 727 O O . TYR A 1 99 ? -1.651 14.545 1.270 1.00 96.00 99 TYR A O 1
ATOM 735 N N . ASN A 1 100 ? -2.815 14.942 -0.589 1.00 91.31 100 ASN A N 1
ATOM 736 C CA . ASN A 1 100 ? -4.057 15.322 0.065 1.00 91.31 100 ASN A CA 1
ATOM 737 C C . ASN A 1 100 ? -4.998 14.121 0.058 1.00 91.31 100 ASN A C 1
ATOM 739 O O . ASN A 1 100 ? -5.145 13.457 -0.968 1.00 91.31 100 ASN A O 1
ATOM 743 N N . TYR A 1 101 ? -5.641 13.866 1.194 1.00 90.50 101 TYR A N 1
ATOM 744 C CA . TYR A 1 101 ? -6.645 12.821 1.334 1.00 90.50 101 TYR A CA 1
ATOM 745 C C . TYR A 1 101 ? -7.981 13.436 1.734 1.00 90.50 101 TYR A C 1
ATOM 747 O O . TYR A 1 101 ? -8.098 14.023 2.811 1.00 90.50 101 TYR A O 1
ATOM 755 N N . ASP A 1 102 ? -8.978 13.298 0.867 1.00 86.88 102 ASP A N 1
ATOM 756 C CA . ASP A 1 102 ? -10.361 13.625 1.190 1.00 86.88 102 ASP A CA 1
ATOM 757 C C . ASP A 1 102 ? -11.021 12.398 1.823 1.00 86.88 102 ASP A C 1
ATOM 759 O O . ASP A 1 102 ? -11.318 11.405 1.159 1.00 86.88 102 ASP A O 1
ATOM 763 N N . VAL A 1 103 ? -11.254 12.487 3.130 1.00 80.00 103 VAL A N 1
ATOM 764 C CA . VAL A 1 103 ? -11.829 11.414 3.947 1.00 80.00 103 VAL A CA 1
ATOM 765 C C . VAL A 1 103 ? -13.297 11.128 3.592 1.00 80.00 103 VAL A C 1
ATOM 767 O O . VAL A 1 103 ? -13.775 10.020 3.839 1.00 80.00 103 VAL A O 1
ATOM 770 N N . GLY A 1 104 ? -14.015 12.104 3.025 1.00 82.62 104 GLY A N 1
ATOM 771 C CA . GLY A 1 104 ? -15.415 11.970 2.621 1.00 82.62 104 GLY A CA 1
ATOM 772 C C . GLY A 1 104 ? -15.580 11.288 1.264 1.00 82.62 104 GLY A C 1
ATOM 773 O O . GLY A 1 104 ? -16.543 10.550 1.066 1.00 82.62 104 GLY A O 1
ATOM 774 N N . THR A 1 105 ? -14.631 11.486 0.344 1.00 86.31 105 THR A N 1
ATOM 775 C CA . THR A 1 105 ? -14.679 10.898 -1.011 1.00 86.31 105 THR A CA 1
ATOM 776 C C . THR A 1 105 ? -13.666 9.774 -1.246 1.00 86.31 105 THR A C 1
ATOM 778 O O . THR A 1 105 ? -13.655 9.177 -2.323 1.00 86.31 105 THR A O 1
ATOM 781 N N . ASN A 1 106 ? -12.818 9.476 -0.256 1.00 84.56 106 ASN A N 1
ATOM 782 C CA . ASN A 1 106 ? -11.658 8.582 -0.353 1.00 84.56 106 ASN A CA 1
ATOM 783 C C . ASN A 1 106 ? -10.707 8.937 -1.514 1.00 84.56 106 ASN A C 1
ATOM 785 O O . ASN A 1 106 ? -9.988 8.077 -2.028 1.00 84.56 106 ASN A O 1
ATOM 789 N N . ARG A 1 107 ? -10.700 10.198 -1.961 1.00 90.69 107 ARG A N 1
ATOM 790 C CA . ARG A 1 107 ? -9.840 10.652 -3.057 1.00 90.69 107 ARG A CA 1
ATOM 791 C C . ARG A 1 107 ? -8.466 11.043 -2.540 1.00 90.69 107 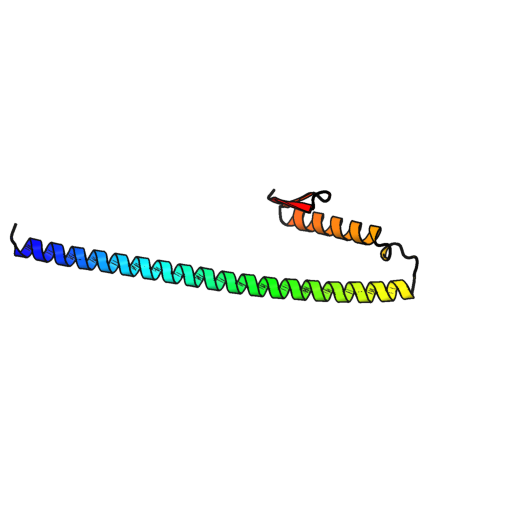ARG A C 1
ATOM 793 O O . ARG A 1 107 ? -8.339 11.736 -1.532 1.00 90.69 107 ARG A O 1
ATOM 800 N N . VAL A 1 108 ? -7.444 10.631 -3.284 1.00 92.94 108 VAL A N 1
ATOM 801 C CA . VAL A 1 108 ? -6.044 10.980 -3.044 1.00 92.94 108 VAL A CA 1
ATOM 802 C C . VAL A 1 108 ? -5.567 11.850 -4.200 1.00 92.94 108 VAL A C 1
ATOM 804 O O . VAL A 1 108 ? -5.670 11.448 -5.358 1.00 92.94 108 VAL A O 1
ATOM 807 N N . THR A 1 109 ? -5.047 13.039 -3.906 1.00 92.50 109 THR A N 1
ATOM 808 C CA . THR A 1 109 ? -4.442 13.925 -4.911 1.00 92.50 109 THR A CA 1
ATOM 809 C C . THR A 1 109 ? -3.026 14.287 -4.502 1.00 92.50 109 THR A C 1
ATOM 811 O O . THR A 1 109 ? -2.728 14.436 -3.319 1.00 92.50 109 THR A O 1
ATOM 814 N N . LYS A 1 110 ? -2.119 14.385 -5.474 1.00 92.88 110 LYS A N 1
ATOM 815 C CA . LYS A 1 110 ? -0.747 14.823 -5.206 1.00 92.88 110 LYS A CA 1
ATOM 816 C C . LYS A 1 110 ? -0.769 16.302 -4.805 1.00 92.88 110 LYS A C 1
ATOM 818 O O . LYS A 1 110 ? -1.498 17.071 -5.432 1.00 92.88 110 LYS A O 1
ATOM 823 N N . ARG A 1 111 ? -0.040 16.659 -3.745 1.00 83.62 111 ARG A N 1
ATOM 824 C CA . ARG A 1 111 ? 0.157 18.059 -3.345 1.00 83.62 111 ARG A CA 1
ATOM 825 C C . ARG A 1 111 ? 1.054 18.798 -4.327 1.00 83.62 111 ARG A C 1
ATOM 827 O O . ARG A 1 111 ? 1.926 18.140 -4.942 1.00 83.62 111 ARG A O 1
#

Foldseek 3Di:
DDPVVVVVVVVVVVVVVVVVVVVVVVVVVVVVVVVVVVVVVVVVVVVVVVVVVVVVVVVVVVVLVVCCVVPVPDPCVPPVSVLVVVLVVVQVVLVVVQWHADSVVRDIHHD

Sequence (111 aa):
MSTLDFLRGQQVGAASATAGAGQRAAHWKRYSEGLEAKLDQASEGQVFTNAQLSGAMALVKALGDELRRLSPHNALLDPATLDRIQRQGMAAALTQAGYNYDVGTNRVTKR

pLDDT: mean 91.7, std 6.46, range [58.72, 97.94]

Organism: NCBI:txid488447

Radius of gyration: 30.11 Å; chains: 1; bounding box: 52×29×90 Å